Protein 3CW3 (pdb70)

B-factor: mean 21.99, std 9.24, range [10.47, 65.26]

Solvent-accessible surface area: 6025 Å² total; per-residue (Å²): 40,44,0,10,0,52,24,105,87,143,177,42,57,99,5,111,59,60,52,112,78,0,55,104,54,103,16,24,50,36,0,42,1,67,3,52,117,37,46,1,40,0,37,56,88,46,90,43,102,43,101,59,41,104,22,131,135,33,106,70,117,20,13,11,93,69,28,134,89,118,158,85,61,188,180,133,87,29,118,22,140,133,55,8,75,0,0,0,0,94,33,53,170

Secondary structure (DSSP, 8-state):
-EEEEES-----EEE-S-BS--TT----SEEEEEEEESEEEEEEETTTEEEEEEE-SEEEEEES-SS--GGG-SSS----SSPP---EEEEE-

Foldseek 3Di:
DWKWKAQPVPDIDIDDAKFQFQQVPAGFQKMKIADCAAKKKWAQAGRRDHDIDIDGGGIDTDHADPDDDVVPPPPDHDTDRGRDGTGIMHGDD

CATH classification: 2.60.20.10

Structure (mmCIF, N/CA/C/O backbone):
data_3CW3
#
_entry.id   3CW3
#
_cell.length_a   54.964
_cell.length_b   54.964
_cell.length_c   59.574
_cell.angle_alpha   90.000
_cell.angle_beta   90.000
_cell.angle_gamma   120.000
#
_symmetry.space_group_name_H-M   'P 65'
#
loop_
_entity.id
_entity.type
_entity.pdbx_description
1 polymer 'Absent in melanoma 1 protein'
2 non-polymer GLYCEROL
3 water water
#
loop_
_atom_site.group_PDB
_atom_site.id
_atom_site.type_symbol
_atom_site.label_atom_id
_atom_site.label_alt_id
_atom_site.label_comp_id
_atom_site.label_asym_id
_atom_site.label_entity_id
_atom_site.label_seq_id
_atom_site.pdbx_PDB_ins_code
_atom_site.Cartn_x
_atom_site.Cartn_y
_atom_site.Cartn_z
_atom_site.occupancy
_atom_site.B_iso_or_equiv
_atom_site.auth_seq_id
_atom_site.auth_comp_id
_atom_site.auth_asym_id
_atom_site.auth_atom_id
_atom_site.pdbx_PDB_model_num
ATOM 1 N N . GLY A 1 1 ? -34.344 8.888 13.143 1.00 19.42 1 GLY A N 1
ATOM 2 C CA . GLY A 1 1 ? -33.046 8.553 12.506 1.00 19.46 1 GLY A CA 1
ATOM 3 C C . GLY A 1 1 ? -31.871 8.697 13.452 1.00 18.00 1 GLY A C 1
ATOM 4 O O . GLY A 1 1 ? -32.042 8.984 14.638 1.00 17.95 1 GLY A O 1
ATOM 5 N N . LYS A 1 2 ? -30.673 8.483 12.919 1.00 17.27 2 LYS A N 1
ATOM 6 C CA . LYS A 1 2 ? -29.446 8.601 13.689 1.00 16.16 2 LYS A CA 1
ATOM 7 C C . LYS A 1 2 ? -28.266 8.876 12.766 1.00 15.96 2 LYS A C 1
ATOM 8 O O . LYS A 1 2 ? -28.081 8.191 11.760 1.00 15.81 2 LYS A O 1
ATOM 14 N N . VAL A 1 3 ? -27.485 9.895 13.100 1.00 15.37 3 VAL A N 1
ATOM 15 C CA . VAL A 1 3 ? -26.295 10.221 12.323 1.00 14.35 3 VAL A CA 1
ATOM 16 C C . VAL A 1 3 ? -25.156 10.352 13.325 1.00 16.05 3 VAL A C 1
ATOM 17 O O . VAL A 1 3 ? -25.310 10.992 14.367 1.00 14.04 3 VAL A O 1
ATOM 21 N N . VAL A 1 4 ? -24.032 9.704 13.039 1.00 15.28 4 VAL A N 1
ATOM 22 C CA . VAL A 1 4 ? -22.889 9.771 13.936 1.00 16.77 4 VAL A CA 1
ATOM 23 C C . VAL A 1 4 ? -21.751 10.474 13.224 1.00 18.11 4 VAL A C 1
ATOM 24 O O . VAL A 1 4 ? -21.572 10.323 12.010 1.00 18.11 4 VAL A O 1
ATOM 28 N N . ILE A 1 5 ? -20.989 11.247 13.986 1.00 16.29 5 ILE A N 1
ATOM 29 C CA . ILE A 1 5 ? -19.878 11.999 13.439 1.00 15.38 5 ILE A CA 1
ATOM 30 C C . ILE A 1 5 ? -18.566 11.626 14.110 1.00 17.40 5 ILE A C 1
ATOM 31 O O . ILE A 1 5 ? -18.409 11.782 15.325 1.00 15.31 5 ILE A O 1
ATOM 36 N N . TYR A 1 6 ? -17.631 11.117 13.317 1.00 17.70 6 TYR A N 1
ATOM 37 C CA . TYR A 1 6 ? -16.316 10.773 13.836 1.00 20.68 6 TYR A CA 1
ATOM 38 C C . TYR A 1 6 ? -15.438 11.992 13.599 1.00 23.21 6 TYR A C 1
ATOM 39 O O . TYR A 1 6 ? -15.066 12.293 12.465 1.00 20.01 6 TYR A O 1
ATOM 48 N N . SER A 1 7 ? -15.134 12.700 14.680 1.00 28.26 7 SER A N 1
ATOM 49 C CA . SER A 1 7 ? -14.318 13.908 14.628 1.00 34.97 7 SER A CA 1
ATOM 50 C C . SER A 1 7 ? -12.889 13.611 14.200 1.00 38.45 7 SER A C 1
ATOM 51 O O . SER A 1 7 ? -12.316 14.317 13.370 1.00 41.12 7 SER A O 1
ATOM 54 N N . GLU A 1 8 ? -12.319 12.558 14.773 1.00 42.21 8 GLU A N 1
ATOM 55 C CA . GLU A 1 8 ? -10.948 12.169 14.474 1.00 46.07 8 GLU A CA 1
ATOM 56 C C . GLU A 1 8 ? -10.888 10.785 13.836 1.00 46.66 8 GLU A C 1
ATOM 57 O O . GLU A 1 8 ? -10.384 9.839 14.436 1.00 48.35 8 GLU A O 1
ATOM 63 N N . PRO A 1 9 ? -11.400 10.652 12.600 1.00 47.52 9 PRO A N 1
ATOM 64 C CA . PRO A 1 9 ? -11.398 9.370 11.889 1.00 47.23 9 PRO A CA 1
ATOM 65 C C . PRO A 1 9 ? -9.993 8.901 11.516 1.00 48.29 9 PRO A C 1
ATOM 66 O O . PRO A 1 9 ? -9.448 7.985 12.133 1.00 48.34 9 PRO A O 1
ATOM 70 N N . GLU A 1 13 ? -13.395 4.619 16.451 1.00 43.13 13 GLU A N 1
ATOM 71 C CA . GLU A 1 13 ? -13.059 5.667 17.408 1.00 43.11 13 GLU A CA 1
ATOM 72 C C . GLU A 1 13 ? -14.280 6.385 17.965 1.00 41.69 13 GLU A C 1
ATOM 73 O O . GLU A 1 13 ? -15.421 6.003 17.696 1.00 40.25 13 GLU A O 1
ATOM 79 N N . LYS A 1 14 ? -14.022 7.429 18.749 1.00 40.92 14 LYS A N 1
ATOM 80 C CA . LYS A 1 14 ? -15.080 8.223 19.361 1.00 39.03 14 LYS A CA 1
ATOM 81 C C . LYS A 1 14 ? -15.879 8.978 18.315 1.00 36.36 14 LYS A C 1
ATOM 82 O O . LYS A 1 14 ? -15.372 9.317 17.244 1.00 35.76 14 LYS A O 1
ATOM 88 N N . CYS A 1 15 ? -17.136 9.247 18.636 1.00 32.18 15 CYS A N 1
ATOM 89 C CA . CYS A 1 15 ? -17.986 9.989 17.731 1.00 28.70 15 CYS A CA 1
ATOM 90 C C . CYS A 1 15 ? -19.116 10.664 18.480 1.00 24.74 15 CYS A C 1
ATOM 91 O O . CYS A 1 15 ? -19.442 10.306 19.618 1.00 24.61 15 CYS A O 1
ATOM 94 N N . ILE A 1 16 ? -19.686 11.671 17.837 1.00 20.34 16 ILE A N 1
ATOM 95 C CA . ILE A 1 16 ? -20.802 12.400 18.395 1.00 16.43 16 ILE A CA 1
ATOM 96 C C . ILE A 1 16 ? -22.011 11.705 17.791 1.00 16.68 16 ILE A C 1
ATOM 97 O O . ILE A 1 16 ? -22.146 11.646 16.566 1.00 15.34 16 ILE A O 1
ATOM 102 N N . GLU A 1 17 ? -22.864 11.148 18.646 1.00 12.39 17 GLU A N 1
ATOM 103 C CA . GLU A 1 1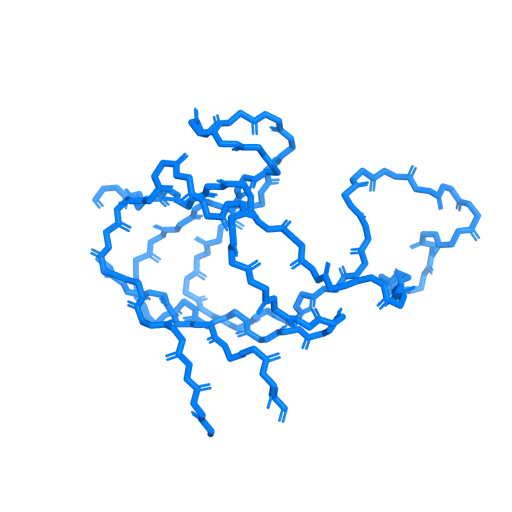7 ? -24.057 10.448 18.186 1.00 13.01 17 GLU A CA 1
ATOM 104 C C . GLU A 1 17 ? -25.250 11.390 18.239 1.00 13.22 17 GLU A C 1
ATOM 105 O O . GLU A 1 17 ? -25.665 11.818 19.318 1.00 13.07 17 GLU A O 1
ATOM 111 N N . VAL A 1 18 ? -25.791 11.721 17.069 1.00 11.76 18 VAL A N 1
ATOM 112 C CA . VAL A 1 18 ? -26.925 12.641 16.987 1.00 13.19 18 VAL A CA 1
ATOM 113 C C . VAL A 1 18 ? -28.251 11.926 16.737 1.00 14.29 18 VAL A C 1
ATOM 114 O O . VAL A 1 18 ? -28.429 11.262 15.715 1.00 13.97 18 VAL A O 1
ATOM 118 N N . PHE A 1 19 ? -29.181 12.080 17.678 1.00 14.50 19 PHE A N 1
ATOM 119 C CA . PHE A 1 19 ? -30.503 11.450 17.597 1.00 15.66 19 PHE A CA 1
ATOM 120 C C . PHE A 1 19 ? -31.622 12.470 17.394 1.00 16.95 19 PHE A C 1
ATOM 121 O O . PHE A 1 19 ? -32.799 12.100 17.326 1.00 16.19 19 PHE A O 1
ATOM 129 N N . SER A 1 20 ? -31.274 13.747 17.309 1.00 13.43 20 SER A N 1
ATOM 130 C CA . SER A 1 20 ? -32.306 14.765 17.156 1.00 16.38 20 SER A CA 1
ATOM 131 C C . SER A 1 20 ? -31.781 16.071 16.585 1.00 16.47 20 SER A C 1
ATOM 132 O O . SER A 1 20 ? -30.579 16.232 16.371 1.00 16.36 20 SER A O 1
ATOM 135 N N . ASP A 1 21 ? -32.703 17.000 16.345 1.00 14.81 21 ASP A N 1
ATOM 136 C CA . ASP A 1 21 ? -32.357 18.320 15.829 1.00 14.78 21 ASP A CA 1
ATOM 137 C C . ASP A 1 21 ? -31.406 19.030 16.785 1.00 14.81 21 ASP A C 1
ATOM 138 O O . ASP A 1 21 ? -31.580 18.970 18.003 1.00 14.30 21 ASP A O 1
ATOM 143 N N . ILE A 1 22 ? -30.407 19.702 16.226 1.00 13.29 22 ILE A N 1
ATOM 144 C CA . ILE A 1 22 ? -29.482 20.492 17.024 1.00 13.39 22 ILE A CA 1
ATOM 145 C C . ILE A 1 22 ? -29.471 21.850 16.316 1.00 14.49 22 ILE A C 1
ATOM 146 O O . ILE A 1 22 ? -28.903 21.985 15.228 1.00 13.28 22 ILE A O 1
ATOM 151 N N . GLN A 1 23 ? -30.115 22.844 16.924 1.00 14.08 23 GLN A N 1
ATOM 152 C CA . GLN A 1 23 ? -30.206 24.183 16.338 1.00 17.40 23 GLN A CA 1
ATOM 153 C C . GLN A 1 23 ? -28.899 24.955 16.308 1.00 15.81 23 GLN A C 1
ATOM 154 O O . GLN A 1 23 ? -28.783 25.948 15.600 1.00 15.25 23 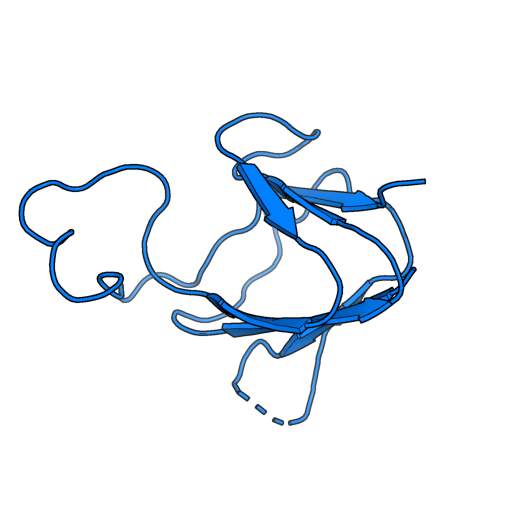GLN A O 1
ATOM 160 N N . ASP A 1 24 ? -27.923 24.522 17.093 1.00 15.73 24 ASP A N 1
ATOM 161 C CA . ASP A 1 24 ? -26.638 25.207 17.103 1.00 16.72 24 ASP A CA 1
ATOM 162 C C . ASP A 1 24 ? -25.504 24.252 17.456 1.00 17.09 24 ASP A C 1
ATOM 163 O O . ASP A 1 24 ? -25.352 23.857 18.617 1.00 15.98 24 ASP A O 1
ATOM 168 N N . CYS A 1 25 ? -24.721 23.886 16.442 1.00 16.35 25 CYS A N 1
ATOM 169 C CA . CYS A 1 25 ? -23.572 22.990 16.596 1.00 17.99 25 CYS A CA 1
ATOM 170 C C . CYS A 1 25 ? -22.287 23.796 16.418 1.00 16.32 25 CYS A C 1
ATOM 171 O O . CYS A 1 25 ? -21.200 23.220 16.357 1.00 15.79 25 CYS A O 1
ATOM 174 N N . SER A 1 26 ? -22.408 25.116 16.323 1.00 15.94 26 SER A N 1
ATOM 175 C CA . SER A 1 26 ? -21.238 25.959 16.079 1.00 17.20 26 SER A CA 1
ATOM 176 C C . SER A 1 26 ? -20.132 25.924 17.132 1.00 17.77 26 SER A C 1
ATOM 177 O O . SER A 1 26 ? -18.989 26.266 16.832 1.00 18.48 26 SER A O 1
ATOM 180 N N . SER A 1 27 ? -20.455 25.511 18.354 1.00 15.73 27 SER A N 1
ATOM 181 C CA . SER A 1 27 ? -19.443 25.450 19.400 1.00 16.24 27 SER A CA 1
ATOM 182 C C . SER A 1 27 ? -18.645 24.152 19.308 1.00 15.52 27 SER A C 1
ATOM 183 O O . SER A 1 27 ? -17.632 23.993 19.986 1.00 15.87 27 SER A O 1
ATOM 186 N N . TRP A 1 28 ? -19.110 23.224 18.475 1.00 15.64 28 TRP A N 1
ATOM 187 C CA . TRP A 1 28 ? -18.438 21.936 18.307 1.00 13.91 28 TRP A CA 1
ATOM 188 C C . TRP A 1 28 ? -17.091 22.090 17.598 1.00 14.46 28 TRP A C 1
ATOM 189 O O . TRP A 1 28 ? -17.032 22.584 16.470 1.00 14.20 28 TRP A O 1
ATOM 200 N N . SER A 1 29 ? -16.021 21.654 18.255 1.00 13.14 29 SER A N 1
ATOM 201 C CA . SER A 1 29 ? -14.680 21.713 17.680 1.00 16.04 29 SER A CA 1
ATOM 202 C C . SER A 1 29 ? -14.400 20.334 17.085 1.00 16.80 29 SER A C 1
ATOM 203 O O . SER A 1 29 ? -14.213 19.361 17.817 1.00 17.32 29 SER A O 1
ATOM 206 N N . LEU A 1 30 ? -14.379 20.250 15.761 1.00 17.09 30 LEU A N 1
ATOM 207 C CA . LEU A 1 30 ? -14.160 18.978 15.082 1.00 18.79 30 LEU A CA 1
ATOM 208 C C . LEU A 1 30 ? -12.737 18.830 14.530 1.00 19.16 30 LEU A C 1
ATOM 209 O O . LEU A 1 30 ? -11.765 19.010 15.261 1.00 20.19 30 LEU A O 1
ATOM 214 N N . SER A 1 31 ? -12.620 18.487 13.249 1.00 19.56 31 SER A N 1
ATOM 215 C CA . SER A 1 31 ? -11.317 18.324 12.600 1.00 20.10 31 SER A CA 1
ATOM 216 C C . SER A 1 31 ? -11.438 18.719 11.131 1.00 20.03 31 SER A C 1
ATOM 217 O O . SER A 1 31 ? -12.544 18.883 10.621 1.00 20.64 31 SER A O 1
ATOM 220 N N . PRO A 1 32 ? -10.299 18.875 10.431 1.00 19.82 32 PRO A N 1
ATOM 221 C CA . PRO A 1 32 ? -10.319 19.251 9.009 1.00 18.51 32 PRO A CA 1
ATOM 222 C C . PRO A 1 32 ? -11.009 18.195 8.152 1.00 18.98 32 PRO A C 1
ATOM 223 O O . PRO A 1 32 ? -11.580 18.497 7.100 1.00 19.09 32 PRO A O 1
ATOM 227 N N . VAL A 1 33 ? -10.942 16.951 8.608 1.00 17.95 33 VAL A N 1
ATOM 228 C CA . VAL A 1 33 ? -11.563 15.845 7.899 1.00 19.71 33 VAL A CA 1
ATOM 229 C C . VAL A 1 33 ? -12.359 15.001 8.887 1.00 19.15 33 VAL A C 1
ATOM 230 O O . VAL A 1 33 ? -11.803 14.443 9.835 1.00 19.45 33 VAL A O 1
ATOM 234 N N . ILE A 1 34 ? -13.664 14.916 8.664 1.00 18.24 34 ILE A N 1
ATOM 235 C CA . ILE A 1 34 ? -14.525 14.138 9.539 1.00 17.30 34 ILE A CA 1
ATOM 236 C 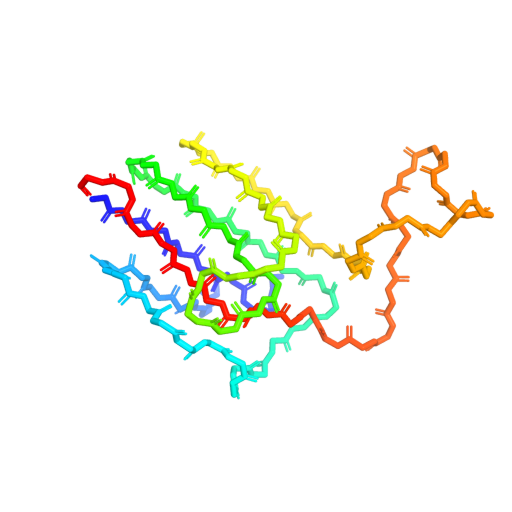C . ILE A 1 34 ? -15.352 13.168 8.713 1.00 17.65 34 ILE A C 1
ATOM 237 O O . ILE A 1 34 ? -15.557 13.365 7.513 1.00 17.42 34 ILE A O 1
ATOM 242 N N . LEU A 1 35 ? -15.812 12.107 9.359 1.00 16.95 35 LEU A N 1
ATOM 243 C CA . LEU A 1 35 ? -16.638 11.122 8.685 1.00 17.33 35 LEU A CA 1
ATOM 244 C C . LEU A 1 35 ? -18.048 11.242 9.246 1.00 17.27 35 LEU A C 1
ATOM 245 O O . LEU A 1 35 ? -18.263 11.055 10.444 1.00 17.93 35 LEU A O 1
ATOM 250 N N . ILE A 1 36 ? -18.992 11.591 8.380 1.00 15.09 36 ILE A N 1
ATOM 251 C CA . ILE A 1 36 ? -20.389 11.720 8.767 1.00 15.79 36 ILE A CA 1
ATOM 252 C C . ILE A 1 36 ? -21.046 10.423 8.323 1.00 15.97 36 ILE A C 1
ATOM 253 O O . ILE A 1 36 ? -21.043 10.099 7.135 1.00 16.94 36 ILE A O 1
ATOM 258 N N . LYS A 1 37 ? -21.603 9.680 9.270 1.00 14.55 37 LYS A N 1
ATOM 259 C CA . LYS A 1 37 ? -22.245 8.421 8.941 1.00 13.56 37 LYS A CA 1
ATOM 260 C C . LYS A 1 37 ? -23.726 8.425 9.289 1.00 14.48 37 LYS A C 1
ATOM 261 O O . LYS A 1 37 ? -24.100 8.317 10.462 1.00 12.10 37 LYS A O 1
ATOM 267 N N . VAL A 1 38 ? -24.572 8.573 8.275 1.00 11.50 38 VAL A N 1
ATOM 268 C CA . VAL A 1 38 ? -26.006 8.537 8.513 1.00 12.77 38 VAL A CA 1
ATOM 269 C C . VAL A 1 38 ? -26.336 7.052 8.591 1.00 14.62 38 VAL A C 1
ATOM 270 O O . VAL A 1 38 ? -26.279 6.337 7.588 1.00 14.21 38 VAL A O 1
ATOM 274 N N . VAL A 1 39 ? -26.652 6.597 9.798 1.00 14.44 39 VAL A N 1
ATOM 275 C CA . VAL A 1 39 ? -26.980 5.201 10.049 1.00 16.57 39 VAL A CA 1
ATOM 276 C C . VAL A 1 39 ? -28.388 4.894 9.561 1.00 16.45 39 VAL A C 1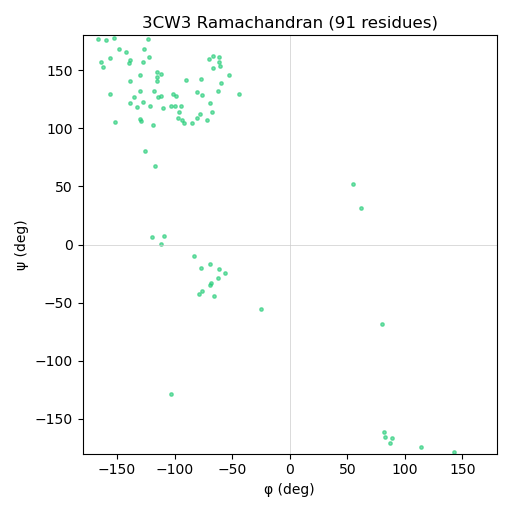
ATOM 277 O O . VAL A 1 39 ? -28.652 3.825 9.008 1.00 17.62 39 VAL A O 1
ATOM 281 N N . ARG A 1 40 ? -29.295 5.836 9.783 1.00 15.64 40 ARG A N 1
ATOM 282 C CA . ARG A 1 40 ? -30.671 5.686 9.343 1.00 16.74 40 ARG A CA 1
ATOM 283 C C . ARG A 1 40 ? -31.354 7.043 9.333 1.00 16.66 40 ARG A C 1
ATOM 284 O O . ARG A 1 40 ? -30.964 7.958 10.071 1.00 15.38 40 ARG A O 1
ATOM 292 N N . GLY A 1 41 ? -32.359 7.173 8.476 1.00 15.59 41 GLY A N 1
ATOM 293 C CA . GLY A 1 41 ? -33.092 8.421 8.377 1.00 16.84 41 GLY A CA 1
ATOM 294 C C . GLY A 1 41 ? -32.476 9.381 7.380 1.00 17.16 41 GLY A C 1
ATOM 295 O O . GLY A 1 41 ? -31.623 9.002 6.570 1.00 17.47 41 GLY A O 1
ATOM 296 N N . CYS A 1 42 ? -32.925 10.630 7.437 1.00 17.03 42 CYS A N 1
ATOM 297 C CA . CYS A 1 42 ? -32.432 11.673 6.554 1.00 16.68 42 CYS A CA 1
ATOM 298 C C . CYS A 1 42 ? -32.054 12.870 7.408 1.00 16.43 42 CYS A C 1
ATOM 299 O O . CYS A 1 42 ? -32.689 13.145 8.429 1.00 16.99 42 CYS A O 1
ATOM 302 N N . TRP A 1 43 ? -31.018 13.581 6.989 1.00 14.00 43 TRP A N 1
ATOM 303 C CA . TRP A 1 43 ? -30.548 14.729 7.745 1.00 15.61 43 TRP A CA 1
ATOM 304 C C . TRP A 1 43 ? -30.090 15.856 6.846 1.00 14.59 43 TRP A C 1
ATOM 305 O O . TRP A 1 43 ? -29.892 15.669 5.651 1.00 15.63 43 TRP A O 1
ATOM 316 N N . ILE A 1 44 ? -29.924 17.032 7.437 1.00 14.27 44 ILE A N 1
ATOM 317 C CA . ILE A 1 44 ? -29.436 18.185 6.702 1.00 13.77 44 ILE A CA 1
ATOM 318 C C . ILE A 1 44 ? -28.387 18.877 7.558 1.00 14.00 44 ILE A C 1
ATOM 319 O O . ILE A 1 44 ? -28.641 19.198 8.720 1.00 13.64 44 ILE A O 1
ATOM 324 N N . LEU A 1 45 ? -27.210 19.100 6.986 1.00 12.81 45 LEU A N 1
ATOM 325 C CA . LEU A 1 45 ? -26.151 19.790 7.703 1.00 13.74 45 LEU A CA 1
ATOM 326 C C . LEU A 1 45 ? -26.213 21.235 7.225 1.00 15.71 45 LEU A C 1
ATOM 327 O O . LEU A 1 45 ? -26.231 21.490 6.020 1.00 16.05 45 LEU A O 1
ATOM 332 N N . TYR A 1 46 ? -26.280 22.174 8.162 1.00 14.66 46 TYR A N 1
ATOM 333 C CA . TYR A 1 46 ? -26.335 23.588 7.809 1.00 15.57 46 TYR A CA 1
ATOM 334 C C . TYR A 1 46 ? -25.067 24.323 8.214 1.00 15.41 46 TYR A C 1
ATOM 335 O O . TYR A 1 46 ? -24.448 24.017 9.234 1.00 16.58 46 TYR A O 1
ATOM 344 N N . GLU A 1 47 ? -24.698 25.309 7.407 1.00 16.38 47 GLU A N 1
ATOM 345 C CA . GLU A 1 47 ? -23.516 26.118 7.652 1.00 15.59 47 GLU A CA 1
ATOM 346 C C . GLU A 1 47 ? -23.679 27.018 8.878 1.00 14.79 47 GLU A C 1
ATOM 347 O O . GLU A 1 47 ? -22.714 27.287 9.591 1.00 14.92 47 GLU A O 1
ATOM 353 N N . GLN A 1 48 ? -24.901 27.476 9.124 1.00 14.75 48 GLN A N 1
ATOM 354 C CA . GLN A 1 48 ? -25.155 28.367 10.251 1.00 18.02 48 GLN A CA 1
ATOM 355 C C . GLN A 1 48 ? -26.199 27.833 11.220 1.00 17.61 48 GLN A C 1
ATOM 356 O O . GLN A 1 48 ? -26.975 26.943 10.881 1.00 16.86 48 GLN A O 1
ATOM 362 N N . PRO A 1 49 ? -26.223 28.372 12.452 1.00 16.26 49 PRO A N 1
ATOM 363 C CA . PRO A 1 49 ? -27.193 27.933 13.456 1.00 16.25 49 PRO A CA 1
ATOM 364 C C . PRO A 1 49 ? -28.621 28.206 12.993 1.00 14.77 49 PRO A C 1
ATOM 365 O O . PRO A 1 49 ? -28.850 29.011 12.092 1.00 13.97 49 PRO A O 1
ATOM 369 N N . ASN A 1 50 ? -29.575 27.523 13.615 1.00 15.04 50 ASN A N 1
ATOM 370 C CA . ASN A 1 50 ? -30.984 27.686 13.295 1.00 16.26 50 ASN A CA 1
ATOM 371 C C . ASN A 1 50 ? -31.352 27.322 11.859 1.00 17.41 50 ASN A C 1
ATOM 372 O O . ASN A 1 50 ? -32.266 27.904 11.269 1.00 15.73 50 ASN A O 1
ATOM 377 N N . PHE A 1 51 ? -30.623 26.356 11.309 1.00 16.11 51 PHE A N 1
ATOM 378 C CA . PHE A 1 51 ? -30.877 25.841 9.972 1.00 17.22 51 PHE A CA 1
ATOM 379 C C . PHE A 1 51 ? -30.893 26.905 8.877 1.00 18.92 51 PHE A C 1
ATOM 380 O O . PHE A 1 51 ? -31.832 26.992 8.087 1.00 18.35 51 PHE A O 1
ATOM 388 N N . GLU A 1 52 ? -29.830 27.701 8.830 1.00 18.89 52 GLU A N 1
ATOM 389 C CA . GLU A 1 52 ? -29.697 28.768 7.845 1.00 20.64 52 GLU A CA 1
ATOM 390 C C . GLU A 1 52 ? -28.372 28.611 7.111 1.00 19.77 52 GLU A C 1
ATOM 391 O O . GLU A 1 52 ? -27.516 27.833 7.532 1.00 21.01 52 GLU A O 1
ATOM 397 N N . GLY A 1 53 ? -28.206 29.360 6.024 1.00 17.61 53 GLY A N 1
ATOM 398 C CA . GLY A 1 53 ? -26.969 29.306 5.261 1.00 17.29 53 GLY A CA 1
ATOM 399 C C . GLY A 1 53 ? -26.916 28.149 4.286 1.00 16.35 53 GLY A C 1
ATOM 400 O O . GLY A 1 53 ? -27.941 27.530 3.997 1.00 15.31 53 GLY A O 1
ATOM 401 N N . HIS A 1 54 ? -25.726 27.853 3.768 1.00 14.30 54 HIS A N 1
ATOM 402 C CA . HIS A 1 54 ? -25.590 26.746 2.835 1.00 16.60 54 HIS A CA 1
ATOM 403 C C . HIS A 1 54 ? -25.986 25.462 3.539 1.00 15.30 54 HIS A C 1
ATOM 404 O O . HIS A 1 54 ? -25.945 25.377 4.771 1.00 13.81 54 HIS A O 1
ATOM 411 N N . SER A 1 55 ? -26.373 24.459 2.762 1.00 15.87 55 SER A N 1
ATOM 412 C CA . SER A 1 55 ? -26.804 23.202 3.348 1.00 15.52 55 SER A CA 1
ATOM 413 C C . SER A 1 55 ? -26.322 21.975 2.594 1.00 16.00 55 SER A C 1
ATOM 414 O O . SER A 1 55 ? -26.027 22.032 1.399 1.00 16.99 55 SER A O 1
ATOM 417 N N . ILE A 1 56 ? -26.250 20.861 3.309 1.00 14.23 56 ILE A N 1
ATOM 418 C CA . ILE A 1 56 ? -25.847 19.599 2.713 1.00 14.23 56 ILE A CA 1
ATOM 419 C C . ILE A 1 56 ? -26.886 18.564 3.105 1.00 14.39 56 ILE A C 1
ATOM 420 O O . ILE A 1 56 ? -26.963 18.160 4.266 1.00 15.39 56 ILE A O 1
ATOM 425 N N . PRO A 1 57 ? -27.718 18.137 2.147 1.00 14.86 57 PRO A N 1
ATOM 426 C CA . PRO A 1 57 ? -28.741 17.135 2.448 1.00 13.58 57 PRO A CA 1
ATOM 427 C C . PRO A 1 57 ? -28.063 15.773 2.512 1.00 14.29 57 PRO A C 1
ATOM 428 O O . PRO A 1 57 ? -27.142 15.496 1.740 1.00 14.22 57 PRO A O 1
ATOM 432 N N . LEU A 1 58 ? -28.513 14.927 3.431 1.00 13.63 58 LEU A N 1
ATOM 433 C CA . LEU A 1 58 ? -27.916 13.611 3.591 1.00 14.36 58 LEU A CA 1
ATOM 434 C C . LEU A 1 58 ? -28.923 12.499 3.826 1.00 13.77 58 LEU A C 1
ATOM 435 O O . LEU A 1 58 ? -29.908 12.676 4.542 1.00 12.51 58 LEU A O 1
ATOM 440 N N . GLU A 1 59 ? -28.660 11.353 3.208 1.00 12.45 59 GLU A N 1
ATOM 441 C CA . GLU A 1 59 ? -29.485 10.171 3.383 1.00 13.37 59 GLU A CA 1
ATOM 442 C C . GLU A 1 59 ? -28.531 9.083 3.875 1.00 14.66 59 GLU A C 1
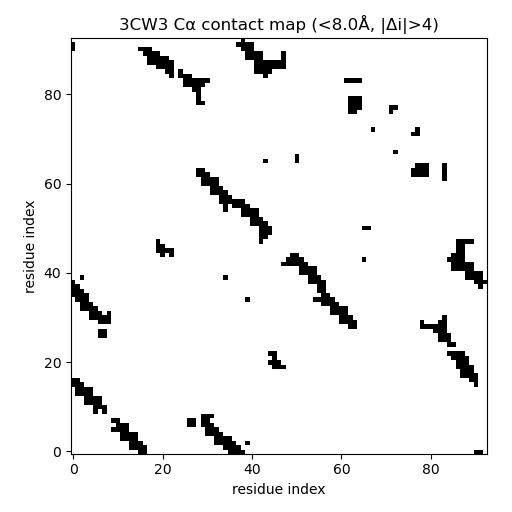ATOM 443 O O . GLU A 1 59 ? -27.326 9.320 3.997 1.00 13.96 59 GLU A O 1
ATOM 449 N N . GLU A 1 60 ? -29.063 7.903 4.166 1.00 14.02 60 GLU A N 1
ATOM 450 C CA . GLU A 1 60 ? -28.249 6.800 4.664 1.00 15.53 60 GLU A CA 1
ATOM 451 C C . GLU A 1 60 ? -26.935 6.628 3.904 1.00 15.05 60 GLU A C 1
ATOM 452 O O . GLU A 1 60 ? -26.912 6.579 2.673 1.00 12.78 60 GLU A O 1
ATOM 458 N N . GLY A 1 61 ? -25.837 6.541 4.646 1.00 15.92 61 GLY A N 1
ATOM 459 C CA . GLY A 1 61 ? -24.543 6.376 4.014 1.00 17.59 61 GLY A CA 1
ATOM 460 C C . GLY A 1 61 ? -23.434 7.133 4.710 1.00 19.16 61 GLY A C 1
ATOM 461 O O . GLY A 1 61 ? -23.661 7.782 5.730 1.00 18.49 61 GLY A O 1
ATOM 462 N N . GLU A 1 62 ? -22.230 7.052 4.155 1.00 19.18 62 GLU A N 1
ATOM 463 C CA . GLU A 1 62 ? -21.071 7.724 4.731 1.00 21.21 62 GLU A CA 1
ATOM 464 C C . GLU A 1 62 ? -20.512 8.807 3.831 1.00 21.99 62 GLU A C 1
ATOM 465 O O . GLU A 1 62 ? -20.445 8.647 2.610 1.00 22.77 62 GLU A O 1
ATOM 471 N N . LEU A 1 63 ? -20.104 9.911 4.446 1.00 20.83 63 LEU A N 1
ATOM 472 C CA . LEU A 1 63 ? -19.527 11.025 3.709 1.00 19.31 63 LEU A CA 1
ATOM 473 C C . LEU A 1 63 ? -18.342 11.591 4.472 1.00 18.96 63 LEU A C 1
ATOM 474 O O . LEU A 1 63 ? -18.469 12.007 5.624 1.00 17.53 63 LEU A O 1
ATOM 479 N N . GLU A 1 64 ? -17.179 11.589 3.835 1.00 18.98 64 GLU A N 1
ATOM 480 C CA . GLU A 1 64 ? -15.997 12.145 4.468 1.00 21.66 64 GLU A CA 1
ATOM 481 C C . GLU A 1 64 ? -16.065 13.632 4.162 1.00 22.37 64 GLU A C 1
ATOM 482 O O . GLU A 1 64 ? -15.808 14.055 3.035 1.00 24.93 64 GLU A O 1
ATOM 488 N N . LEU A 1 65 ? -16.438 14.421 5.163 1.00 21.64 65 LEU A N 1
ATOM 489 C CA . LEU A 1 65 ? -16.566 15.859 4.984 1.00 21.73 65 LEU A CA 1
ATOM 490 C C . LEU A 1 65 ? -15.282 16.607 5.288 1.00 21.35 65 LEU A C 1
ATOM 491 O O . LEU A 1 65 ? -14.558 16.275 6.226 1.00 21.32 65 LEU A O 1
ATOM 496 N N . SER A 1 66 ? -15.023 17.632 4.486 1.00 21.08 66 SER A N 1
ATOM 497 C CA . SER A 1 66 ? -13.839 18.465 4.630 1.00 19.90 66 SER A CA 1
ATOM 498 C C . SER A 1 66 ? -14.042 19.710 3.773 1.00 20.98 66 SER A C 1
ATOM 499 O O . SER A 1 66 ? -15.054 19.837 3.074 1.00 20.28 66 SER A O 1
ATOM 502 N N . GLY A 1 67 ? -13.076 20.621 3.830 1.00 18.67 67 GLY A N 1
ATOM 503 C CA . GLY A 1 67 ? -13.147 21.830 3.034 1.00 16.68 67 GLY A CA 1
ATOM 504 C C . GLY A 1 67 ? -13.891 22.979 3.679 1.00 17.15 67 GLY A C 1
ATOM 505 O O . GLY A 1 67 ? -14.248 22.927 4.860 1.00 15.96 67 GLY A O 1
ATOM 506 N N . LEU A 1 68 ? -14.124 24.025 2.891 1.00 16.67 68 LEU A N 1
ATOM 507 C CA . LEU A 1 68 ? -14.831 25.206 3.369 1.00 16.75 68 LEU A CA 1
ATOM 508 C C . LEU A 1 68 ? -16.152 25.340 2.618 1.00 16.16 68 LEU A C 1
ATOM 509 O O . LEU A 1 68 ? -16.251 24.964 1.447 1.00 16.88 68 LEU A O 1
ATOM 514 N N . TRP A 1 69 ? -17.160 25.880 3.295 1.00 16.19 69 TRP A N 1
ATOM 515 C CA . TRP A 1 69 ? -18.477 26.063 2.696 1.00 17.56 69 TRP A CA 1
ATOM 516 C C . TRP A 1 69 ? -18.416 26.980 1.474 1.00 17.95 69 TRP A C 1
ATOM 517 O O . TRP A 1 69 ? -17.531 27.828 1.362 1.00 18.33 69 TRP A O 1
ATOM 528 N N . GLY A 1 70 ? -19.363 26.803 0.560 1.00 18.87 70 GLY A N 1
ATOM 529 C CA . GLY A 1 70 ? -19.395 27.633 -0.627 1.00 19.23 70 GLY A CA 1
ATOM 530 C C . GLY A 1 70 ? -18.451 27.178 -1.723 1.00 20.35 70 GLY A C 1
ATOM 531 O O . GLY A 1 70 ? -17.976 26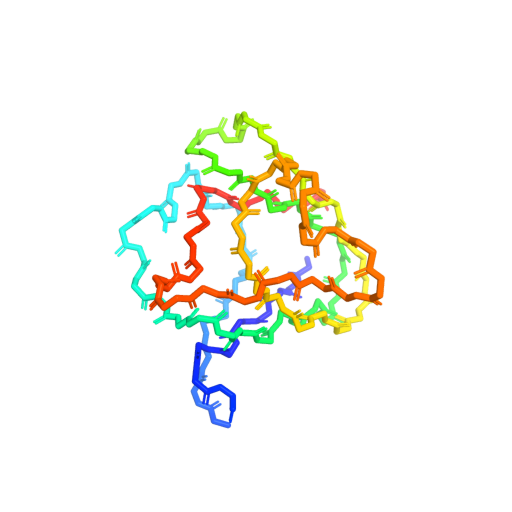.040 -1.729 1.00 18.90 70 GLY A O 1
ATOM 532 N N . ILE A 1 71 ? -18.163 28.088 -2.647 1.00 18.84 71 ILE A N 1
ATOM 533 C CA . ILE A 1 71 ? -17.301 27.784 -3.777 1.00 20.17 71 ILE A CA 1
ATOM 534 C C . ILE A 1 71 ? -16.018 28.612 -3.822 1.00 20.94 71 ILE A C 1
ATOM 535 O O . ILE A 1 71 ? -16.048 29.832 -3.671 1.00 21.83 71 ILE A O 1
ATOM 540 N N . GLU A 1 72 ? -14.893 27.932 -4.021 1.00 19.87 72 GLU A N 1
ATOM 541 C CA . GLU A 1 72 ? -13.599 28.597 -4.136 1.00 19.69 72 GLU A CA 1
ATOM 542 C C . GLU A 1 72 ? -13.019 28.115 -5.464 1.00 19.38 72 GLU A C 1
ATOM 543 O O . GLU A 1 72 ? -12.202 27.196 -5.502 1.00 17.55 72 GLU A O 1
ATOM 549 N N . ASP A 1 73 ? -13.482 28.743 -6.543 1.00 20.66 73 ASP A N 1
ATOM 550 C CA . ASP A 1 73 ? -13.107 28.427 -7.922 1.00 21.50 73 ASP A CA 1
ATOM 551 C C . ASP A 1 73 ? -11.761 27.755 -8.200 1.00 21.09 73 ASP A C 1
ATOM 552 O O . ASP A 1 73 ? -11.706 26.706 -8.845 1.00 19.98 73 ASP A O 1
ATOM 557 N N . ILE A 1 74 ? -10.678 28.365 -7.732 1.00 20.33 74 ILE A N 1
ATOM 558 C CA . ILE A 1 74 ? -9.340 27.837 -7.983 1.00 22.26 74 ILE A CA 1
ATOM 559 C C . ILE A 1 74 ? -9.064 26.399 -7.545 1.00 20.49 74 ILE A C 1
ATOM 560 O O . ILE A 1 74 ? -8.191 25.738 -8.110 1.00 20.07 74 ILE A O 1
ATOM 565 N N . LEU A 1 75 ? -9.812 25.897 -6.571 1.00 18.75 75 LEU A N 1
ATOM 566 C CA . LEU A 1 75 ? -9.550 24.547 -6.079 1.00 20.07 75 LEU A CA 1
ATOM 567 C C . LEU A 1 75 ? -10.691 23.553 -6.210 1.00 20.06 75 LEU A C 1
ATOM 568 O O . LEU A 1 75 ? -10.577 22.433 -5.724 1.00 21.69 75 LEU A O 1
ATOM 573 N N . GLU A 1 76 ? -11.772 23.944 -6.876 1.00 20.53 76 GLU A N 1
ATOM 574 C CA . GLU A 1 76 ? -12.945 23.082 -6.996 1.00 21.07 76 GLU A CA 1
ATOM 575 C C . GLU A 1 76 ? -12.883 21.803 -7.841 1.00 22.04 76 GLU A C 1
ATOM 576 O O . GLU A 1 76 ? -13.528 20.810 -7.493 1.00 20.16 76 GLU A O 1
ATOM 582 N N . ARG A 1 77 ? -12.139 21.802 -8.944 1.00 20.92 77 ARG A N 1
ATOM 583 C CA . ARG A 1 77 ? -12.087 20.591 -9.765 1.00 21.27 77 ARG A CA 1
ATOM 584 C C . ARG A 1 77 ? -11.318 19.472 -9.064 1.00 22.07 77 ARG A C 1
ATOM 585 O O . ARG A 1 77 ? -10.537 19.723 -8.146 1.00 23.76 77 ARG A O 1
ATOM 593 N N . HIS A 1 78 ? -11.561 18.240 -9.497 1.00 23.54 78 HIS A N 1
ATOM 594 C CA . HIS A 1 78 ? -10.904 17.048 -8.950 1.00 24.24 78 HIS A CA 1
ATOM 595 C C . HIS A 1 78 ? -11.487 16.536 -7.636 1.00 24.29 78 HIS A C 1
ATOM 596 O O . HIS A 1 78 ? -12.090 15.462 -7.600 1.00 23.92 78 HIS A O 1
ATOM 603 N N . GLU A 1 79 ? -11.306 17.300 -6.564 1.00 23.01 79 GLU A N 1
ATOM 604 C CA . GLU A 1 79 ? -11.796 16.894 -5.251 1.00 25.64 79 GLU A CA 1
ATOM 605 C C . GLU A 1 79 ? -12.097 18.105 -4.375 1.00 25.45 79 GLU A C 1
ATOM 606 O O . GLU A 1 79 ? -11.878 19.249 -4.779 1.00 25.35 79 GLU A O 1
ATOM 612 N N . GLU A 1 80 ? -12.596 17.843 -3.170 1.00 22.83 80 GLU A N 1
ATOM 613 C CA . GLU A 1 80 ? -12.909 18.906 -2.224 1.00 21.45 80 GLU A CA 1
ATOM 614 C C . GLU A 1 80 ? -11.576 19.384 -1.649 1.00 21.64 80 GLU A C 1
ATOM 615 O O . GLU A 1 80 ? -10.766 18.574 -1.195 1.00 21.69 80 GLU A O 1
ATOM 621 N N . ALA A 1 81 ? -11.347 20.694 -1.679 1.00 18.90 81 ALA A N 1
ATOM 622 C CA . ALA A 1 81 ? -10.102 21.260 -1.172 1.00 18.84 81 ALA A CA 1
ATOM 623 C C . ALA A 1 81 ? -10.091 21.341 0.345 1.00 18.21 81 ALA A C 1
ATOM 624 O O . ALA A 1 81 ? -10.836 22.115 0.941 1.00 17.63 81 ALA A O 1
ATOM 626 N N . GLU A 1 82 ? -9.231 20.545 0.966 1.00 18.10 82 GLU A N 1
ATOM 627 C CA . GLU A 1 82 ? -9.125 20.536 2.416 1.00 19.84 82 GLU A CA 1
ATOM 628 C C . GLU A 1 82 ? -8.573 21.855 2.952 1.00 18.99 82 GLU A C 1
ATOM 629 O O . GLU A 1 82 ? -7.993 22.654 2.213 1.00 17.11 82 GLU A O 1
ATOM 635 N N . SER A 1 83 ? -8.777 22.077 4.245 1.00 18.35 83 SER A N 1
ATOM 636 C CA . SER A 1 83 ? -8.319 23.283 4.914 1.00 19.93 83 SER A CA 1
ATOM 637 C C . SER A 1 83 ? -7.757 22.905 6.279 1.00 19.20 83 SER A C 1
ATOM 638 O O . SER A 1 83 ? -8.077 21.845 6.809 1.00 19.18 83 SER A O 1
ATOM 641 N N . ASP A 1 84 ? -6.924 23.773 6.843 1.00 17.86 84 ASP A N 1
ATOM 642 C CA . ASP A 1 84 ? -6.345 23.522 8.157 1.00 18.68 84 ASP A CA 1
ATOM 643 C C . ASP A 1 84 ? -7.374 23.792 9.249 1.00 19.42 84 ASP A C 1
ATOM 644 O O . ASP A 1 84 ? -7.250 23.302 10.369 1.00 18.71 84 ASP A O 1
ATOM 649 N N . LYS A 1 85 ? -8.398 24.572 8.923 1.00 19.61 85 LYS A N 1
ATOM 650 C CA . LYS A 1 85 ? -9.421 24.884 9.913 1.00 21.51 85 LYS A CA 1
ATOM 651 C C . LYS A 1 85 ? -10.427 23.746 10.059 1.00 20.85 85 LYS A C 1
ATOM 652 O O . LYS A 1 85 ? -10.923 23.211 9.069 1.00 20.16 85 LYS A O 1
ATOM 658 N N . PRO A 1 86 ? -10.718 23.339 11.306 1.00 18.83 86 PRO A N 1
ATOM 659 C CA . PRO A 1 86 ? -11.672 22.253 11.546 1.00 19.43 86 PRO A CA 1
ATOM 660 C C . PRO A 1 86 ? -12.998 22.516 10.845 1.00 17.76 86 PRO A C 1
ATOM 661 O O . PRO A 1 86 ? -13.420 23.664 10.710 1.00 16.87 86 PRO A O 1
ATOM 665 N N . VAL A 1 87 ? -13.644 21.452 10.385 1.00 18.04 87 VAL A N 1
ATOM 666 C CA . VAL A 1 87 ? -14.935 21.596 9.731 1.00 16.58 87 VAL A CA 1
ATOM 667 C C . VAL A 1 87 ? -15.893 22.172 10.766 1.00 17.05 87 VAL A C 1
ATOM 668 O O . VAL A 1 87 ? -15.938 21.705 11.904 1.00 15.60 87 VAL A O 1
ATOM 672 N N . VAL A 1 88 ? -16.642 23.198 10.383 1.00 16.29 88 VAL A N 1
ATOM 673 C CA . VAL A 1 88 ? -17.602 23.796 11.297 1.00 17.13 88 VAL A CA 1
ATOM 674 C C . VAL A 1 88 ? -19.027 23.580 10.795 1.00 16.91 88 VAL A C 1
ATOM 675 O O . VAL A 1 88 ? -19.347 23.887 9.644 1.00 16.41 88 VAL A O 1
ATOM 679 N N . ILE A 1 89 ? -19.873 23.038 11.664 1.00 15.40 89 ILE A N 1
ATOM 680 C CA . ILE A 1 89 ? -21.272 22.796 11.332 1.00 15.46 89 ILE A CA 1
ATOM 681 C C . ILE A 1 89 ? -22.118 23.746 12.177 1.00 15.09 89 ILE A C 1
ATOM 682 O O . ILE A 1 89 ? -21.956 23.812 13.400 1.00 14.78 89 ILE A O 1
ATOM 687 N N . GLY A 1 90 ? -23.011 24.487 11.523 1.00 15.55 90 GLY A N 1
ATOM 688 C CA . GLY A 1 90 ? -23.855 25.439 12.229 1.00 14.30 90 GLY A CA 1
ATOM 689 C C . GLY A 1 90 ? -25.036 24.814 12.949 1.00 14.43 90 GLY A C 1
ATOM 690 O O . GLY A 1 90 ? -25.362 25.185 14.075 1.00 15.27 90 GLY A O 1
ATOM 691 N N . SER A 1 91 ? -25.690 23.870 12.291 1.00 13.80 91 SER A N 1
ATOM 692 C CA . SER A 1 91 ? -26.839 23.194 12.873 1.00 14.02 91 SER A CA 1
ATOM 693 C C . SER A 1 91 ? -27.126 21.929 12.087 1.00 13.35 91 SER A C 1
ATOM 694 O O . SER A 1 91 ? -26.724 21.802 10.928 1.00 14.04 91 SER A O 1
ATOM 697 N N . ILE A 1 92 ? -27.805 20.989 12.731 1.00 12.93 92 ILE A N 1
ATOM 698 C CA . ILE A 1 92 ? -28.138 19.716 12.111 1.00 12.14 92 ILE A CA 1
ATOM 699 C C . ILE A 1 92 ? -29.637 19.485 12.247 1.00 13.60 92 ILE A C 1
ATOM 700 O O . ILE A 1 92 ? -30.183 19.494 13.356 1.00 13.60 92 ILE A O 1
ATOM 705 N N . ARG A 1 93 ? -30.297 19.295 11.109 1.00 12.81 93 ARG A N 1
ATOM 706 C CA . ARG A 1 93 ? -31.733 19.073 11.088 1.00 12.75 93 ARG A CA 1
ATOM 707 C C . ARG A 1 93 ? -32.067 17.598 10.906 1.00 13.83 93 ARG A C 1
ATOM 708 O O . ARG A 1 93 ? -31.563 16.933 9.999 1.00 13.20 93 ARG A O 1
ATOM 716 N N . HIS A 1 94 ? -32.928 17.101 11.784 1.00 15.93 94 HIS A N 1
ATOM 717 C CA . HIS A 1 94 ? -33.375 15.716 11.765 1.00 18.38 94 HIS A CA 1
ATOM 718 C C . HIS A 1 94 ? -34.645 15.673 10.918 1.00 20.68 94 HIS A C 1
ATOM 719 O O . HIS A 1 94 ? -35.711 16.108 11.357 1.00 20.56 94 HIS A O 1
ATOM 726 N N . VAL A 1 95 ? -34.522 15.164 9.694 1.00 2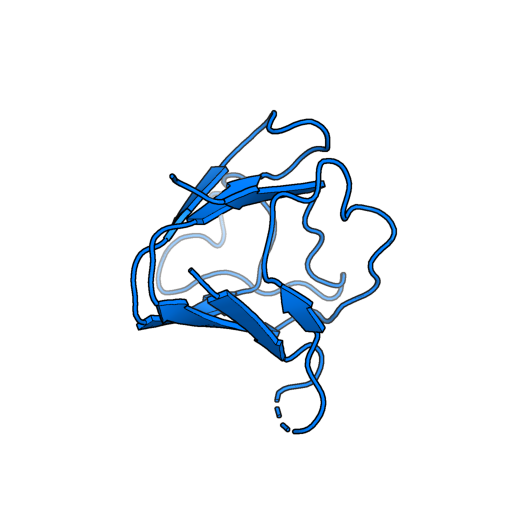1.97 95 VAL A N 1
ATOM 727 C CA . VAL A 1 95 ? -35.660 15.097 8.789 1.00 25.98 95 VAL A CA 1
ATOM 728 C C . VAL A 1 95 ? -36.680 14.043 9.201 1.00 30.04 95 VAL A C 1
ATOM 729 O O . VAL A 1 95 ? -36.444 12.839 9.069 1.00 31.65 95 VAL A O 1
ATOM 733 N N . VAL A 1 96 ? -37.813 14.527 9.704 1.00 34.18 96 VAL A N 1
ATOM 734 C CA . VAL A 1 96 ? -38.921 13.698 10.166 1.00 38.52 96 VAL A CA 1
ATOM 735 C C . VAL A 1 96 ? -38.510 12.855 11.373 1.00 40.58 96 VAL A C 1
ATOM 736 O O . VAL A 1 96 ? -37.325 12.933 11.767 1.00 42.29 96 VAL A O 1
#

Organism: Homo sapiens (NCBI:txid9606)

Radius of gyration: 12.66 Å; Cα contacts (8 Å, |Δi|>4): 239; chains: 1; bounding box: 33×24×29 Å

InterPro domains:
  IPR000772 Ricin B, lectin domain [PF00652] (1997-2124)
  IPR000772 Ricin B, lectin domain [SM00458] (1994-2123)
  IPR001064 Beta/gamma crystallin [PF00030] (1431-1500)
  IPR001064 Beta/gamma crystallin [PF00030] (1533-1612)
  IPR001064 Beta/gamma crystallin [PF00030] (1627-1720)
  IPR001064 Beta/gamma crystallin [PF00030] (1729-1811)
  IPR001064 Beta/gamma crystallin [PF00030] (1824-1903)
  IPR001064 Beta/gamma crystallin [PF00030] (1912-1990)
  IPR001064 Beta/gamma crystallin [PR01367] (1676-1695)
  IPR001064 Beta/gamma crystallin [PR01367] (1696-1710)
  IPR001064 Beta/gamma crystallin [PR01367] (1789-1798)
  IPR001064 Beta/gamma crystallin [PS50915] (1470-1525)
  IPR001064 Beta/gamma crystallin [PS50915] (1572-1614)
  IPR001064 Beta/gamma crystallin [PS50915] (1626-16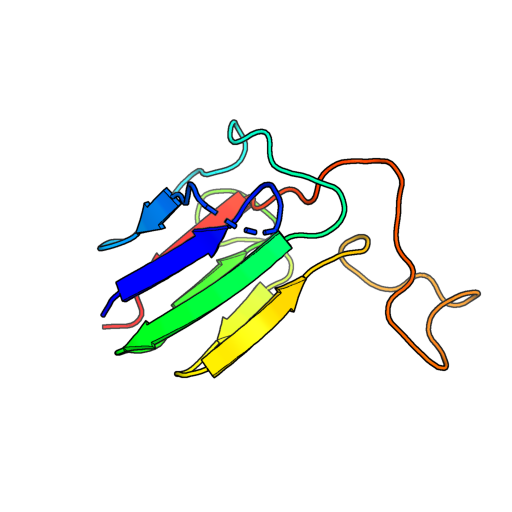78)
  IPR001064 Beta/gamma crystallin [PS50915] (1679-1721)
  IPR001064 Beta/gamma crystallin [PS50915] (1770-1812)
  IPR001064 Beta/gamma crystallin [PS50915] (1823-1860)
  IPR001064 Beta/gamma crystallin [PS50915] (1861-1904)
  IPR001064 Beta/gamma crystallin [PS50915] (1910-1950)
  IPR001064 Beta/gamma crystallin [PS50915] (1951-1992)

Nearest PDB structures (foldseek):
  3cw3-assembly1_A  TM=1.011E+00  e=6.002E-17  Homo sapiens
  8h0r-assembly1_A  TM=7.046E-01  e=1.541E-03  Mus musculus
  1blb-assembly1_B-2  TM=6.932E-01  e=2.782E-03  Bos taurus
  3hz2-assembly4_D  TM=6.697E-01  e=4.511E-03  Methanosarcina acetivorans
  2k1x-assembly1_A  TM=6.354E-01  e=1.822E-02  unclassified

Sequence (93 aa):
GKVVIYSEPEKCIEVFSDIQDCSSWSLSPVILIKVVRGCWILYEQPNFEGHSIPLEEGELELSGLWGIEDILERHEEAESDKPVVIGSIRHVV